Protein AF-A0A1C6IZM4-F1 (afdb_monomer)

Secondary structure (DSSP, 8-state):
--TTS--TT-EEEEEETTS-EEEEE--S-S---SSSSSS-EEETTTEEES------GGG--HHHHHHS-GGGSEETTEE--SPEEEEEEE---S----

Solvent-accessible surface area (backbone atoms only — not comparable to full-atom values): 6244 Å² total; per-residue (Å²): 81,37,60,68,88,48,52,66,71,44,31,30,43,36,33,27,70,80,69,43,71,52,75,51,63,44,68,76,89,53,65,62,29,74,66,81,72,20,67,25,42,75,36,85,91,84,38,73,39,87,76,87,80,90,75,56,78,94,73,54,54,67,69,35,72,71,67,74,42,70,43,79,43,69,60,91,84,51,57,45,63,48,58,82,65,46,80,42,84,46,81,80,71,81,81,84,84,131

Sequence (98 aa):
MGVWYGYCGDRFLIELENGTQFTTKICDSKGYADDGEGKYHNFGGSGKCIVEFIYDDHHLPSCVAFSGSWGYYNWNGLDLSSNIKSIKKINYGEPVEY

Radius of gyration: 14.48 Å; Cα contacts (8 Å, |Δi|>4): 131; chains: 1; bounding box: 31×46×30 Å

Nearest PDB structures (foldseek):
  2yn3-assembly2_B  TM=5.518E-01  e=1.073E+00  Salmonella enterica subsp. enterica serovar Typhimurium str. LT2
  2yn3-assembly1_A  TM=5.842E-01  e=1.300E+00  Salmonella enterica subsp. enterica serovar Typhimurium str. LT2
  2yn3-assembly3_D  TM=3.472E-01  e=1.006E+00  Salmonella enterica subsp. enterica serovar Typhimurium str. LT2

Structure (mmCIF, N/CA/C/O backbone):
data_AF-A0A1C6IZM4-F1
#
_entry.id   AF-A0A1C6IZM4-F1
#
loop_
_atom_site.group_PDB
_atom_site.id
_atom_site.type_symbol
_atom_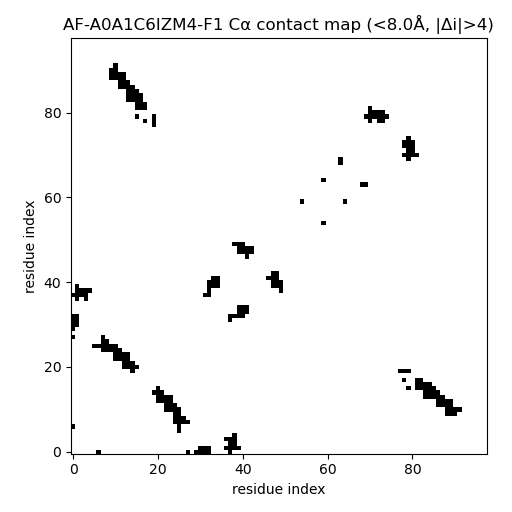site.label_atom_id
_atom_site.label_alt_id
_atom_site.label_comp_id
_atom_site.label_asym_id
_atom_site.label_entity_id
_atom_site.label_seq_id
_atom_site.pdbx_PDB_ins_code
_atom_site.Cartn_x
_atom_site.Cartn_y
_atom_site.Cartn_z
_atom_site.occupancy
_atom_site.B_iso_or_equiv
_atom_site.auth_seq_id
_atom_site.auth_comp_id
_atom_site.auth_asym_id
_atom_site.auth_atom_id
_atom_site.pdbx_PDB_model_num
ATOM 1 N N . MET A 1 1 ? 13.927 2.946 -4.692 1.00 57.66 1 MET A N 1
ATOM 2 C CA . MET A 1 1 ? 13.282 2.307 -3.532 1.00 57.66 1 MET A CA 1
ATOM 3 C C . MET A 1 1 ? 13.210 3.270 -2.358 1.00 57.66 1 MET A C 1
ATOM 5 O O . MET A 1 1 ? 14.243 3.786 -1.945 1.00 57.66 1 MET A O 1
ATOM 9 N N . GLY A 1 2 ? 12.013 3.501 -1.817 1.00 60.09 2 GLY A N 1
ATOM 10 C CA . GLY A 1 2 ? 11.827 4.095 -0.492 1.00 60.09 2 GLY A CA 1
ATOM 11 C C . GLY A 1 2 ? 12.040 3.039 0.592 1.00 60.09 2 GLY A C 1
ATOM 12 O O . GLY A 1 2 ? 11.165 2.217 0.839 1.00 60.09 2 GLY A O 1
ATOM 13 N N . VAL A 1 3 ? 13.229 3.009 1.198 1.00 69.88 3 VAL A N 1
ATOM 14 C CA . VAL A 1 3 ? 13.618 1.975 2.183 1.00 69.88 3 VAL A CA 1
ATOM 15 C C . VAL A 1 3 ? 13.029 2.205 3.576 1.00 69.88 3 VAL A C 1
ATOM 17 O O . VAL A 1 3 ? 13.290 1.430 4.492 1.00 69.88 3 VAL A O 1
ATOM 20 N N . TRP A 1 4 ? 12.242 3.270 3.751 1.00 81.62 4 TRP A N 1
ATOM 21 C CA . TRP A 1 4 ? 11.694 3.657 5.047 1.00 81.62 4 TRP A CA 1
ATOM 22 C C . TRP A 1 4 ? 10.836 2.556 5.677 1.00 81.62 4 TRP A C 1
ATOM 24 O O . TRP A 1 4 ? 10.934 2.295 6.874 1.00 81.62 4 TRP A O 1
ATOM 34 N N . TYR A 1 5 ? 9.997 1.904 4.868 1.00 80.06 5 TYR A N 1
ATOM 35 C CA . TYR A 1 5 ? 9.076 0.875 5.349 1.00 80.06 5 TYR A CA 1
ATOM 36 C C . TYR A 1 5 ? 9.663 -0.541 5.266 1.00 80.06 5 TYR A C 1
ATOM 38 O O . TYR A 1 5 ? 9.257 -1.405 6.042 1.00 80.06 5 TYR A O 1
ATOM 46 N N . GLY A 1 6 ? 10.626 -0.790 4.373 1.00 83.69 6 GLY A N 1
ATOM 47 C CA . GLY A 1 6 ? 11.254 -2.099 4.193 1.00 83.69 6 GLY A CA 1
ATOM 48 C C . GLY A 1 6 ? 11.958 -2.260 2.846 1.00 83.69 6 GLY A C 1
ATOM 49 O O . GLY A 1 6 ? 12.208 -1.288 2.135 1.00 83.69 6 GLY A O 1
ATOM 50 N N . TYR A 1 7 ? 12.266 -3.507 2.500 1.00 84.19 7 TYR A N 1
ATOM 51 C CA . TYR A 1 7 ? 12.930 -3.906 1.258 1.00 84.19 7 TYR A CA 1
ATOM 52 C C . TYR A 1 7 ? 11.994 -4.709 0.350 1.00 84.19 7 TYR A C 1
ATOM 54 O O . TYR A 1 7 ? 10.987 -5.256 0.803 1.00 84.19 7 TYR A O 1
ATOM 62 N N . CYS A 1 8 ? 12.340 -4.811 -0.939 1.00 84.81 8 CYS A N 1
ATOM 63 C CA . CYS A 1 8 ? 11.635 -5.692 -1.872 1.00 84.81 8 CYS A CA 1
ATOM 64 C C . CYS A 1 8 ? 11.506 -7.102 -1.280 1.00 84.81 8 CYS A C 1
ATOM 66 O O . CYS A 1 8 ? 12.473 -7.659 -0.762 1.00 84.81 8 CYS A O 1
ATOM 68 N N . GLY A 1 9 ? 10.301 -7.668 -1.332 1.00 82.19 9 GLY A N 1
ATOM 69 C CA . GLY A 1 9 ? 10.002 -8.943 -0.686 1.00 82.19 9 GLY A CA 1
ATOM 70 C C . GLY A 1 9 ? 9.227 -8.817 0.620 1.00 82.19 9 GLY A C 1
ATOM 71 O O . GLY A 1 9 ? 8.408 -9.694 0.904 1.00 82.19 9 GLY A O 1
ATOM 72 N N . ASP A 1 10 ? 9.438 -7.735 1.374 1.00 87.12 10 ASP A N 1
ATOM 73 C CA . ASP A 1 10 ? 8.775 -7.522 2.658 1.00 87.12 10 ASP A CA 1
ATOM 74 C C . ASP A 1 10 ? 7.261 -7.402 2.484 1.00 87.12 10 ASP A C 1
ATOM 76 O O . ASP A 1 10 ? 6.767 -6.788 1.535 1.00 87.12 10 ASP A O 1
ATOM 80 N N . ARG A 1 11 ? 6.521 -7.988 3.427 1.00 89.06 11 ARG A N 1
ATOM 81 C CA . ARG A 1 11 ? 5.059 -8.007 3.426 1.00 89.06 11 ARG A CA 1
ATOM 82 C C . ARG A 1 11 ? 4.505 -7.179 4.573 1.00 89.06 11 ARG A C 1
ATOM 84 O O . ARG A 1 11 ? 5.109 -7.093 5.643 1.00 89.06 11 ARG A O 1
ATOM 91 N N . PHE A 1 12 ? 3.336 -6.594 4.354 1.00 90.56 12 PHE A N 1
ATOM 92 C CA . PHE A 1 12 ? 2.683 -5.711 5.314 1.00 90.56 12 PHE A CA 1
ATOM 93 C C . PHE A 1 12 ? 1.200 -6.031 5.387 1.00 90.56 12 PHE A C 1
ATOM 95 O O . PHE A 1 12 ? 0.570 -6.245 4.355 1.00 90.56 12 PHE A O 1
ATOM 102 N N . LEU A 1 13 ? 0.655 -6.042 6.600 1.00 92.94 13 LEU A N 1
ATOM 103 C CA . LEU A 1 13 ? -0.778 -5.950 6.842 1.00 92.94 13 LEU A CA 1
ATOM 104 C C . LEU A 1 13 ? -1.137 -4.471 6.976 1.00 92.94 13 LEU A C 1
ATOM 106 O O . LEU A 1 13 ? -0.539 -3.766 7.794 1.00 92.94 13 LEU A O 1
ATOM 110 N N . ILE A 1 14 ? -2.099 -4.022 6.180 1.00 92.44 14 ILE A N 1
ATOM 111 C CA . ILE A 1 14 ? -2.673 -2.683 6.257 1.00 92.44 14 ILE A CA 1
ATOM 112 C C . ILE A 1 14 ? -4.093 -2.821 6.793 1.00 92.44 14 ILE A C 1
ATOM 114 O O . ILE A 1 14 ? -4.877 -3.613 6.275 1.00 92.44 14 ILE A O 1
ATOM 118 N N . GLU A 1 15 ? -4.406 -2.048 7.829 1.00 94.50 15 GLU A N 1
ATOM 119 C CA . GLU A 1 15 ? -5.752 -1.914 8.385 1.00 94.50 15 GLU A CA 1
ATOM 120 C C . GLU A 1 15 ? -6.248 -0.491 8.139 1.00 94.50 15 GLU A C 1
ATOM 122 O O . GLU A 1 15 ? -5.513 0.471 8.385 1.00 94.50 15 GLU A O 1
ATOM 127 N N . LEU A 1 16 ? -7.486 -0.359 7.671 1.00 93.38 16 LEU A N 1
ATOM 128 C CA . LEU A 1 16 ? -8.175 0.916 7.483 1.00 93.38 16 LEU A CA 1
ATOM 129 C C . LEU A 1 16 ? -9.104 1.225 8.670 1.00 93.38 16 LEU A C 1
ATOM 131 O O . LEU A 1 16 ? -9.471 0.331 9.434 1.00 93.38 16 LEU A O 1
ATOM 135 N N . GLU A 1 17 ? -9.512 2.485 8.845 1.00 94.94 17 GLU A N 1
ATOM 136 C CA . GLU A 1 17 ? -10.387 2.884 9.967 1.00 94.94 17 GLU A CA 1
ATOM 137 C C . GLU A 1 17 ? -11.779 2.231 9.901 1.00 94.94 17 GLU A C 1
ATOM 139 O O . GLU A 1 17 ? -12.391 1.991 10.941 1.00 94.94 17 GLU A O 1
ATOM 144 N N . ASN A 1 18 ? -12.250 1.870 8.701 1.00 92.62 18 ASN A N 1
ATOM 145 C CA . ASN A 1 18 ? -13.488 1.108 8.488 1.00 92.62 18 ASN A CA 1
ATOM 146 C C . ASN A 1 18 ? -13.362 -0.398 8.813 1.00 92.62 18 ASN A C 1
ATOM 148 O O . ASN A 1 18 ? -14.3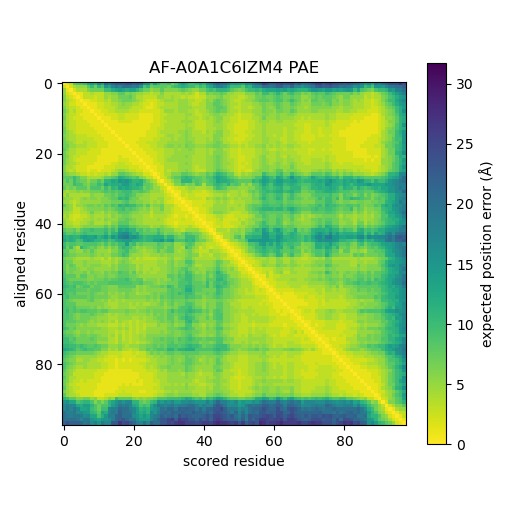19 -1.145 8.623 1.00 92.62 18 ASN A O 1
ATOM 152 N N . GLY A 1 19 ? -12.199 -0.858 9.288 1.00 94.19 19 GLY A N 1
ATOM 153 C CA . GLY A 1 19 ? -11.937 -2.253 9.647 1.00 94.19 19 GLY A CA 1
ATOM 154 C C . GLY A 1 19 ? -11.513 -3.149 8.481 1.00 94.19 19 GLY A C 1
ATOM 155 O O . GLY A 1 19 ? -11.163 -4.306 8.711 1.00 94.19 19 GLY A O 1
ATOM 156 N N . THR A 1 20 ? -11.488 -2.634 7.247 1.00 93.56 20 THR A N 1
ATOM 157 C CA . THR A 1 20 ? -10.947 -3.360 6.092 1.00 93.56 20 THR A CA 1
ATOM 158 C C . THR A 1 20 ? -9.467 -3.656 6.305 1.00 93.56 20 THR A C 1
ATOM 160 O O . THR A 1 20 ? -8.696 -2.782 6.706 1.00 93.56 20 THR A O 1
ATOM 163 N N . GLN A 1 21 ? -9.063 -4.890 6.005 1.00 93.38 21 GLN A N 1
ATOM 164 C CA . GLN A 1 21 ? -7.672 -5.319 6.066 1.00 93.38 21 GLN A CA 1
ATOM 165 C C . GLN A 1 21 ? -7.241 -5.949 4.751 1.00 93.38 21 GLN A C 1
ATOM 167 O O . GLN A 1 21 ? -7.972 -6.738 4.155 1.00 93.38 21 GLN A O 1
ATOM 172 N N . PHE A 1 22 ? -6.026 -5.628 4.320 1.00 89.69 22 PHE A N 1
ATOM 173 C CA . PHE A 1 22 ? -5.408 -6.251 3.158 1.00 89.69 22 PHE A CA 1
ATOM 174 C C . PHE A 1 22 ? -3.897 -6.336 3.333 1.00 89.69 22 PHE A C 1
ATOM 176 O O . PHE A 1 22 ? -3.282 -5.563 4.071 1.00 89.69 22 PHE A O 1
ATOM 183 N N . THR A 1 23 ? -3.287 -7.301 2.651 1.00 90.69 23 THR A N 1
ATOM 184 C CA . THR A 1 23 ? -1.839 -7.497 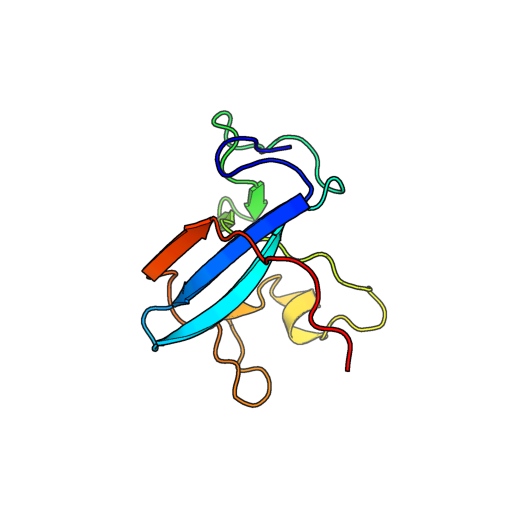2.684 1.00 90.69 23 THR A CA 1
ATOM 185 C C . THR A 1 23 ? -1.191 -7.021 1.398 1.00 90.69 23 THR A C 1
ATOM 187 O O . THR A 1 23 ? -1.690 -7.310 0.313 1.00 90.69 23 THR A O 1
ATOM 190 N N . THR A 1 24 ? -0.045 -6.358 1.514 1.00 87.81 24 THR A N 1
ATOM 191 C CA . THR A 1 24 ? 0.785 -5.949 0.375 1.00 87.81 24 THR A CA 1
ATOM 192 C C . THR A 1 24 ? 2.196 -6.520 0.493 1.00 87.81 24 THR A C 1
ATOM 194 O O . THR A 1 24 ? 2.633 -6.910 1.579 1.00 87.81 24 THR A O 1
ATOM 197 N N . LYS A 1 25 ? 2.911 -6.573 -0.631 1.00 87.44 25 LYS A N 1
ATOM 198 C CA . LYS A 1 25 ? 4.325 -6.943 -0.727 1.00 87.44 25 LYS A CA 1
ATOM 199 C C . LYS A 1 25 ? 5.068 -5.811 -1.431 1.00 87.44 25 LYS A C 1
ATOM 201 O O . LYS A 1 25 ? 4.655 -5.402 -2.513 1.00 87.44 25 LYS A O 1
ATOM 206 N N . ILE A 1 26 ? 6.176 -5.342 -0.858 1.00 84.31 26 ILE A N 1
ATOM 207 C CA . ILE A 1 26 ? 7.043 -4.368 -1.531 1.00 84.31 26 ILE A CA 1
ATOM 208 C C . ILE A 1 26 ? 7.660 -5.029 -2.765 1.00 84.31 26 ILE A C 1
ATOM 210 O O . ILE A 1 26 ? 8.222 -6.127 -2.691 1.00 84.31 26 ILE A O 1
ATOM 214 N N . CYS A 1 27 ? 7.564 -4.333 -3.890 1.00 79.62 27 CYS A N 1
ATOM 215 C CA . CYS A 1 27 ? 8.184 -4.682 -5.160 1.00 79.62 27 CYS A CA 1
ATOM 216 C C . CYS A 1 27 ? 9.364 -3.744 -5.454 1.00 79.62 27 CYS A C 1
ATOM 218 O O . CYS A 1 27 ? 9.446 -2.632 -4.935 1.00 79.62 27 CYS A O 1
ATOM 220 N N . ASP A 1 28 ? 10.283 -4.191 -6.303 1.00 74.44 28 ASP A N 1
ATOM 221 C CA . ASP A 1 28 ? 11.466 -3.445 -6.749 1.00 74.44 28 ASP A CA 1
ATOM 222 C C . ASP A 1 28 ? 11.196 -2.542 -7.963 1.00 74.44 28 ASP A C 1
ATOM 224 O O . ASP A 1 28 ? 12.094 -1.851 -8.438 1.00 74.44 28 ASP A O 1
ATOM 228 N N . SER A 1 29 ? 9.960 -2.519 -8.462 1.00 69.62 29 SER A N 1
ATOM 229 C CA . SER A 1 29 ? 9.618 -1.896 -9.745 1.00 69.62 29 SER A CA 1
ATOM 230 C C . SER A 1 29 ? 9.591 -0.360 -9.715 1.00 69.62 29 SER A C 1
ATOM 232 O O . SER A 1 29 ? 9.521 0.277 -10.765 1.00 69.62 29 SER A O 1
ATOM 234 N N . LYS A 1 30 ? 9.654 0.266 -8.532 1.00 67.31 30 LYS A N 1
ATOM 235 C CA . LYS A 1 30 ? 9.591 1.728 -8.390 1.00 67.31 30 LYS A CA 1
ATOM 236 C C . LYS A 1 30 ? 10.930 2.344 -7.978 1.00 67.31 30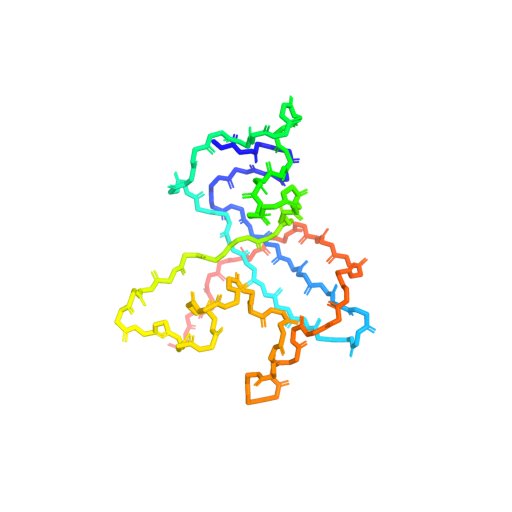 LYS A C 1
ATOM 238 O O . LYS A 1 30 ? 11.700 1.796 -7.182 1.00 67.31 30 LYS A O 1
ATOM 243 N N . GLY A 1 31 ? 11.191 3.525 -8.549 1.00 69.69 31 GLY A N 1
ATOM 244 C CA . GLY A 1 31 ? 12.370 4.357 -8.297 1.00 69.69 31 GLY A CA 1
ATOM 245 C C . GLY A 1 31 ? 12.489 4.829 -6.842 1.00 69.69 31 GLY A C 1
ATOM 246 O O . GLY A 1 31 ? 11.831 4.327 -5.934 1.00 69.69 31 GLY A O 1
ATOM 247 N N . TYR A 1 32 ? 13.412 5.744 -6.549 1.00 75.06 32 TYR A N 1
ATOM 248 C CA . TYR A 1 32 ? 13.483 6.353 -5.212 1.00 75.06 32 TYR A CA 1
ATOM 249 C C . TYR A 1 32 ? 12.244 7.207 -4.939 1.00 75.06 32 TYR A C 1
ATOM 251 O O . TYR A 1 32 ? 11.715 7.822 -5.863 1.00 75.06 32 TYR A O 1
ATOM 259 N N . ALA A 1 33 ? 11.785 7.205 -3.684 1.00 79.62 33 ALA A N 1
ATOM 260 C CA . ALA A 1 33 ? 10.721 8.101 -3.241 1.00 79.62 33 ALA A CA 1
ATOM 261 C C . ALA A 1 33 ? 11.150 9.559 -3.481 1.00 79.62 33 ALA A C 1
ATOM 263 O O . ALA A 1 33 ? 12.332 9.890 -3.354 1.00 79.62 33 ALA A O 1
ATOM 264 N N . ASP A 1 34 ? 10.209 10.406 -3.884 1.00 80.25 34 ASP A N 1
ATOM 265 C CA . ASP A 1 34 ? 10.465 11.777 -4.352 1.00 80.25 34 ASP A CA 1
ATOM 266 C C . ASP A 1 34 ? 10.266 12.837 -3.260 1.00 80.25 34 ASP A C 1
ATOM 268 O O . ASP A 1 34 ? 10.516 14.022 -3.473 1.00 80.25 34 ASP A O 1
ATOM 272 N N . ASP A 1 35 ? 9.880 12.406 -2.062 1.00 84.12 35 ASP A N 1
ATOM 273 C CA . ASP A 1 35 ? 9.706 13.252 -0.886 1.00 84.12 35 ASP A CA 1
ATOM 274 C C . ASP A 1 35 ? 11.015 13.621 -0.166 1.00 84.12 35 ASP A C 1
ATOM 276 O O . ASP A 1 35 ? 10.976 14.356 0.819 1.00 84.12 35 ASP A O 1
ATOM 280 N N . GLY A 1 36 ? 12.159 13.101 -0.622 1.00 83.06 36 GLY A N 1
ATOM 281 C CA . GLY A 1 36 ? 13.476 13.305 -0.008 1.00 83.06 36 GLY A CA 1
ATOM 282 C C . GLY A 1 36 ? 13.706 12.542 1.304 1.00 83.06 36 GLY A C 1
ATOM 283 O O . GLY A 1 36 ? 14.833 12.511 1.794 1.00 83.06 36 GLY A O 1
ATOM 284 N N . GLU A 1 37 ? 12.679 11.889 1.851 1.00 83.25 37 GLU A N 1
ATOM 285 C CA . GLU A 1 37 ? 12.737 11.088 3.083 1.00 83.25 37 GLU A CA 1
ATOM 286 C C . GLU A 1 37 ? 12.637 9.581 2.806 1.00 83.25 37 GLU A C 1
ATOM 288 O O . GLU A 1 37 ? 12.817 8.760 3.708 1.00 83.25 37 GLU A O 1
ATOM 293 N N . GLY A 1 38 ? 12.359 9.203 1.557 1.00 79.62 38 GLY A N 1
ATOM 294 C CA . GLY A 1 38 ? 12.227 7.815 1.149 1.00 79.62 38 GLY A CA 1
ATOM 295 C C . GLY A 1 38 ? 10.898 7.184 1.569 1.00 79.62 38 GLY A C 1
ATOM 296 O O . GLY A 1 38 ? 10.845 5.954 1.652 1.00 79.62 38 GLY A O 1
ATOM 297 N N . LYS A 1 39 ? 9.858 7.979 1.869 1.00 81.25 39 LYS A N 1
ATOM 298 C CA . LYS A 1 39 ? 8.569 7.475 2.386 1.00 81.25 39 LYS A CA 1
ATOM 299 C C . LYS A 1 39 ? 7.475 7.487 1.333 1.00 81.25 39 LYS A C 1
ATOM 301 O O . LYS A 1 39 ? 6.713 6.530 1.250 1.00 81.25 39 LYS A O 1
ATOM 306 N N . TYR A 1 40 ? 7.398 8.555 0.552 1.00 81.50 40 T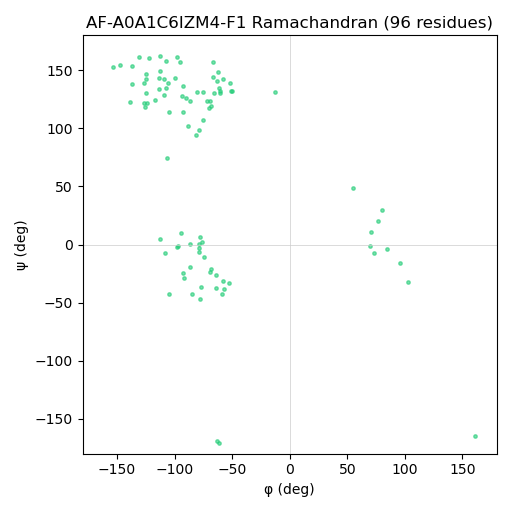YR A N 1
ATOM 307 C CA . TYR A 1 40 ? 6.277 8.815 -0.339 1.00 81.50 40 TYR A CA 1
ATOM 308 C C . TYR A 1 40 ? 6.725 9.031 -1.777 1.00 81.50 40 TYR A C 1
ATOM 310 O O . TYR A 1 40 ? 7.786 9.598 -2.044 1.00 81.50 40 TYR A O 1
ATOM 318 N N . HIS A 1 41 ? 5.857 8.596 -2.684 1.00 78.88 41 HIS A N 1
ATOM 319 C CA . HIS A 1 41 ? 5.845 9.054 -4.063 1.00 78.88 41 HIS A CA 1
ATOM 320 C C . HIS A 1 41 ? 4.753 10.113 -4.233 1.00 78.88 41 HIS A C 1
ATOM 322 O O . HIS A 1 41 ? 3.677 10.026 -3.624 1.00 78.88 41 HIS A O 1
ATOM 328 N N . ASN A 1 42 ? 5.031 11.111 -5.061 1.00 75.69 42 ASN A N 1
ATOM 329 C CA . ASN A 1 42 ? 4.106 12.163 -5.418 1.00 75.69 42 ASN A CA 1
ATOM 330 C C . ASN A 1 42 ? 3.000 11.570 -6.284 1.00 75.69 42 ASN A C 1
ATOM 332 O O . ASN A 1 42 ? 3.224 10.967 -7.334 1.00 75.69 42 ASN A O 1
ATOM 336 N N . PHE A 1 43 ? 1.786 11.765 -5.810 1.00 72.81 43 PHE A N 1
ATOM 337 C CA . PHE A 1 43 ? 0.558 11.462 -6.500 1.00 72.81 43 PHE A CA 1
ATOM 338 C C . PHE A 1 43 ? -0.018 12.785 -6.981 1.00 72.81 43 PHE A C 1
ATOM 340 O O . PHE A 1 43 ? -0.341 13.629 -6.151 1.00 72.81 43 PHE A O 1
ATOM 347 N N . GLY A 1 44 ? -0.068 12.962 -8.307 1.00 68.88 44 GLY A N 1
ATOM 348 C CA . GLY A 1 44 ? -0.413 14.188 -9.043 1.00 68.88 44 GLY A CA 1
ATOM 349 C C . GLY A 1 44 ? -1.046 15.342 -8.246 1.00 68.88 44 GLY A C 1
ATOM 350 O O . GLY A 1 44 ? -2.034 15.173 -7.542 1.00 68.88 44 GLY A O 1
ATOM 351 N N . GLY A 1 45 ? -0.517 16.561 -8.410 1.00 68.50 45 GLY A N 1
ATOM 352 C CA . GLY A 1 45 ? -1.035 17.747 -7.710 1.00 68.50 45 GLY A CA 1
ATOM 353 C C . GLY A 1 45 ? -0.562 17.881 -6.257 1.00 68.50 45 GLY A C 1
ATOM 354 O O . GLY A 1 45 ? -1.277 18.446 -5.436 1.00 68.50 45 GLY A O 1
ATOM 355 N N . SER A 1 46 ? 0.640 17.378 -5.943 1.00 70.88 46 SER A N 1
ATOM 356 C CA . SER A 1 46 ? 1.266 17.419 -4.607 1.00 70.88 46 SER A CA 1
ATOM 357 C C . SER A 1 46 ? 0.627 16.509 -3.553 1.00 70.88 46 SER A C 1
ATOM 359 O O . SER A 1 46 ? 0.986 16.599 -2.376 1.00 70.88 46 SER A O 1
ATOM 361 N N . GLY A 1 47 ? -0.271 15.607 -3.955 1.00 68.81 47 GLY A N 1
ATOM 362 C CA . GLY A 1 47 ? -0.685 14.496 -3.110 1.00 68.81 47 GLY A CA 1
ATOM 363 C C . GLY A 1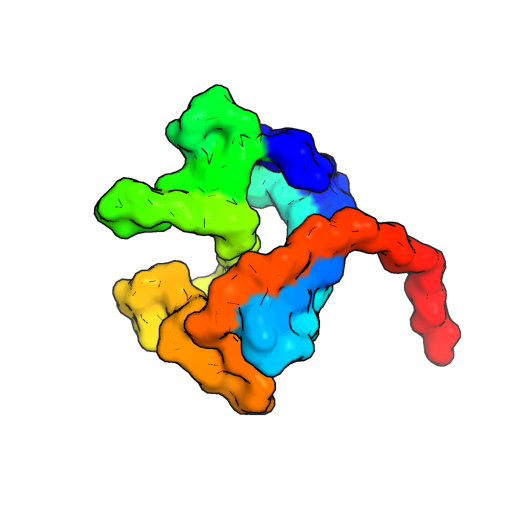 47 ? 0.506 13.585 -2.809 1.00 68.81 47 GLY A C 1
ATOM 364 O O . GLY A 1 47 ? 1.430 13.453 -3.607 1.00 68.81 47 GLY A O 1
ATOM 365 N N . LYS A 1 48 ? 0.517 12.959 -1.634 1.00 73.88 48 LYS A N 1
ATOM 366 C CA . LYS A 1 48 ? 1.537 11.971 -1.263 1.00 73.88 48 LYS A CA 1
ATOM 367 C C . LYS A 1 48 ? 0.855 10.627 -1.058 1.00 73.88 48 LYS A C 1
ATOM 369 O O . LYS A 1 48 ? -0.079 10.536 -0.265 1.00 73.88 48 LYS A O 1
ATOM 374 N N . CYS A 1 49 ? 1.311 9.599 -1.766 1.00 74.25 49 CYS A N 1
ATOM 375 C CA . CYS A 1 49 ? 0.804 8.239 -1.605 1.00 74.25 49 CYS A CA 1
ATOM 376 C C . CYS A 1 49 ? 1.646 7.457 -0.599 1.00 74.25 49 CYS A C 1
ATOM 378 O O . CYS A 1 49 ? 2.873 7.478 -0.660 1.00 74.25 49 CYS A O 1
ATOM 380 N N . ILE A 1 50 ? 0.968 6.723 0.287 1.00 76.06 50 ILE A N 1
ATOM 381 C CA . ILE A 1 50 ? 1.598 5.807 1.253 1.00 76.06 50 ILE A CA 1
ATOM 382 C C . ILE A 1 50 ? 1.703 4.385 0.679 1.00 76.06 50 ILE A C 1
ATOM 384 O O . ILE A 1 50 ? 2.612 3.637 1.027 1.00 76.06 50 ILE A O 1
ATOM 388 N N . VAL A 1 51 ? 0.779 4.005 -0.210 1.00 82.31 51 VAL A N 1
ATOM 389 C CA . VAL A 1 51 ? 0.716 2.671 -0.820 1.00 82.31 51 VAL A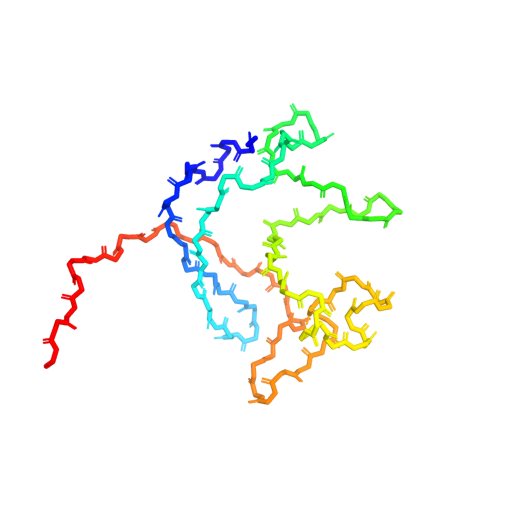 CA 1
ATOM 390 C C . VAL A 1 51 ? 0.380 2.829 -2.298 1.00 82.31 51 VAL A C 1
ATOM 392 O O . VAL A 1 51 ? -0.643 3.419 -2.639 1.00 82.31 51 VAL A O 1
ATOM 395 N N . GLU A 1 52 ? 1.244 2.309 -3.164 1.00 78.19 52 GLU A N 1
ATOM 396 C CA . GLU A 1 52 ? 1.044 2.271 -4.613 1.00 78.19 52 GLU A CA 1
ATOM 397 C C . GLU A 1 52 ? 0.880 0.816 -5.071 1.00 78.19 52 GLU A C 1
ATOM 399 O O . GLU A 1 52 ? 1.538 -0.087 -4.548 1.00 78.19 52 GLU A O 1
ATOM 404 N N . PHE A 1 53 ? 0.007 0.588 -6.053 1.00 77.06 53 PHE A N 1
ATOM 405 C CA . PHE A 1 53 ? -0.227 -0.725 -6.649 1.00 77.06 53 PHE A CA 1
ATOM 406 C C . PHE A 1 53 ? 0.376 -0.783 -8.054 1.00 77.06 53 PHE A C 1
ATOM 408 O O . PHE A 1 53 ? 0.156 0.121 -8.859 1.00 77.06 53 PHE A O 1
ATOM 415 N N . ILE A 1 54 ? 1.086 -1.870 -8.365 1.00 76.81 54 ILE A N 1
ATOM 416 C CA . ILE A 1 54 ? 1.359 -2.244 -9.757 1.00 76.81 54 ILE A CA 1
ATOM 417 C C . ILE A 1 54 ? 0.118 -2.951 -10.280 1.00 76.81 54 ILE A C 1
ATOM 419 O O . ILE A 1 54 ? -0.393 -3.867 -9.634 1.00 76.81 54 ILE A O 1
ATOM 423 N N . TYR A 1 55 ? -0.340 -2.541 -11.451 1.00 76.06 55 TYR A N 1
ATOM 424 C CA . TYR A 1 55 ? -1.465 -3.151 -12.137 1.00 76.06 55 TYR A CA 1
ATOM 425 C C . TYR A 1 55 ? -1.094 -3.440 -13.593 1.00 76.06 55 TYR A C 1
ATOM 427 O O . TYR A 1 55 ? -0.129 -2.892 -14.122 1.00 76.06 55 TYR A O 1
ATOM 435 N N . ASP A 1 56 ? -1.861 -4.324 -14.223 1.00 82.38 56 ASP A N 1
ATOM 436 C CA . ASP A 1 56 ? -1.838 -4.519 -15.671 1.00 82.38 56 ASP A CA 1
ATOM 437 C C . ASP A 1 56 ? -2.803 -3.520 -16.317 1.00 82.38 56 ASP A C 1
ATOM 439 O O . ASP A 1 56 ? -3.988 -3.503 -15.973 1.00 82.38 56 ASP A O 1
ATOM 443 N N . ASP A 1 57 ? -2.303 -2.704 -17.246 1.00 80.06 57 ASP A N 1
ATOM 444 C CA . ASP A 1 57 ? -3.071 -1.674 -17.957 1.00 80.06 57 ASP A CA 1
ATOM 445 C C . ASP A 1 57 ? -4.344 -2.231 -18.614 1.00 80.06 57 ASP A C 1
ATOM 447 O O . ASP A 1 57 ? -5.369 -1.551 -18.640 1.00 80.06 57 ASP A O 1
ATOM 451 N N . HIS A 1 58 ? -4.327 -3.483 -19.090 1.00 85.62 58 HIS A N 1
ATOM 452 C CA . HIS A 1 58 ? -5.502 -4.113 -19.714 1.00 85.62 58 HIS A CA 1
ATOM 453 C C . HIS A 1 58 ? -6.635 -4.391 -18.722 1.00 85.62 58 HIS A C 1
ATOM 455 O O . HIS A 1 58 ? -7.789 -4.548 -19.122 1.00 85.62 58 HIS A O 1
ATOM 461 N N . HIS A 1 59 ? -6.306 -4.463 -17.435 1.00 83.31 59 HIS A N 1
ATOM 462 C CA . HIS A 1 59 ? -7.227 -4.778 -16.352 1.00 83.31 59 HIS A CA 1
ATOM 463 C C . HIS A 1 59 ? -7.462 -3.582 -15.424 1.00 83.31 59 HIS A C 1
ATOM 465 O O . HIS A 1 59 ? -8.158 -3.725 -14.418 1.00 83.31 59 HIS A O 1
ATOM 471 N N . LEU A 1 60 ? -6.910 -2.406 -15.748 1.00 84.12 60 LEU A N 1
ATOM 472 C CA . LEU A 1 60 ? -7.116 -1.188 -14.977 1.00 84.12 60 LEU A CA 1
ATOM 473 C C . LEU A 1 60 ? -8.565 -0.701 -15.145 1.00 84.12 60 LEU A C 1
ATOM 475 O O . LEU A 1 60 ? -8.965 -0.321 -16.250 1.00 84.12 60 LEU A O 1
ATOM 479 N N . PRO A 1 61 ? -9.368 -0.642 -14.066 1.00 87.06 61 PRO A N 1
ATOM 480 C CA . PRO A 1 61 ? -10.707 -0.077 -14.146 1.00 87.06 61 PRO A CA 1
ATO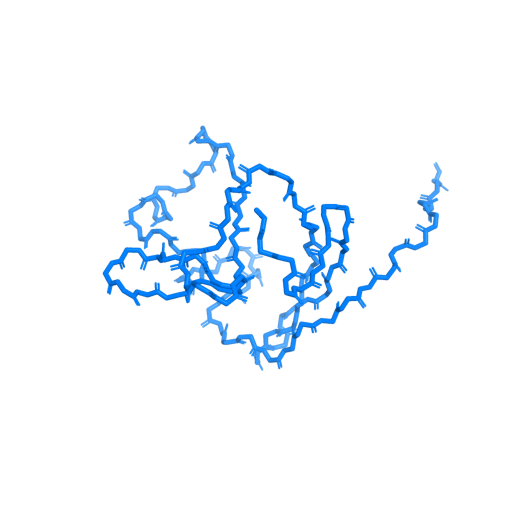M 481 C C . PRO A 1 61 ? -10.639 1.387 -14.591 1.00 87.06 61 PRO A C 1
ATOM 483 O O . PRO A 1 61 ? -9.881 2.180 -14.030 1.00 87.06 61 PRO A O 1
ATOM 486 N N . SER A 1 62 ? -11.459 1.776 -15.571 1.00 87.25 62 SER A N 1
ATOM 487 C CA . SER A 1 62 ? -11.411 3.120 -16.170 1.00 87.25 62 SER A CA 1
ATOM 488 C C . SER A 1 62 ? -11.605 4.252 -15.155 1.00 87.25 62 SER A C 1
ATOM 490 O O . SER A 1 62 ? -11.019 5.323 -15.301 1.00 87.25 62 SER A O 1
ATOM 492 N N . CYS A 1 63 ? -12.379 4.014 -14.094 1.00 83.94 63 CYS A N 1
ATOM 493 C CA . CYS A 1 63 ? -12.558 4.969 -13.006 1.00 83.94 63 CYS A CA 1
ATOM 494 C C . CYS A 1 63 ? -11.254 5.235 -12.233 1.00 83.94 63 CYS A C 1
ATOM 496 O O . CYS A 1 63 ? -10.977 6.383 -11.895 1.00 83.94 63 CYS A O 1
ATOM 498 N N . VAL A 1 64 ? -10.416 4.215 -12.026 1.00 84.06 64 VAL A N 1
ATOM 499 C CA . VAL A 1 64 ? -9.086 4.348 -11.410 1.00 84.06 64 VAL A CA 1
ATOM 500 C C . VAL A 1 64 ? -8.087 4.921 -12.401 1.00 84.06 64 VAL A C 1
ATOM 502 O O . VAL A 1 64 ? -7.265 5.739 -12.009 1.00 84.06 64 VAL A O 1
ATOM 505 N N . ALA A 1 65 ? -8.181 4.562 -13.684 1.00 83.25 65 ALA A N 1
ATOM 506 C CA . ALA A 1 65 ? -7.370 5.183 -14.731 1.00 83.25 65 ALA A CA 1
ATOM 507 C C . ALA A 1 65 ? -7.565 6.706 -14.773 1.00 83.25 65 ALA A C 1
ATOM 509 O O . ALA A 1 65 ? -6.612 7.456 -14.962 1.00 83.25 65 ALA A O 1
ATOM 510 N N . PHE A 1 66 ? -8.805 7.157 -14.564 1.00 81.88 66 PHE A N 1
ATOM 511 C CA . PHE A 1 66 ? -9.147 8.572 -14.528 1.00 81.88 66 PHE A CA 1
ATOM 512 C C . PHE A 1 66 ? -8.769 9.247 -13.203 1.00 81.88 66 PHE A C 1
ATOM 514 O O . PHE A 1 66 ? -8.206 10.338 -13.212 1.00 81.88 66 PHE A O 1
ATOM 521 N N . SER A 1 67 ? -9.090 8.633 -12.060 1.00 82.44 67 SER A N 1
ATOM 522 C CA . SER A 1 67 ? -8.901 9.266 -10.748 1.00 82.44 67 SER A CA 1
ATOM 523 C C . SER A 1 67 ? -7.510 9.069 -10.146 1.00 82.44 67 SER A C 1
ATOM 525 O O . SER A 1 67 ? -7.142 9.777 -9.212 1.00 82.44 67 SER A O 1
ATOM 527 N N . GLY A 1 68 ? -6.766 8.072 -10.625 1.00 78.81 68 GLY A N 1
ATOM 528 C CA . GLY A 1 68 ? -5.503 7.610 -10.062 1.00 78.81 68 GLY A CA 1
ATOM 529 C C . GLY A 1 68 ? -5.626 6.889 -8.713 1.00 78.81 68 GLY A C 1
ATOM 530 O O . GLY A 1 68 ? -4.613 6.446 -8.180 1.00 78.81 68 GLY A O 1
ATOM 531 N N . SER A 1 69 ? -6.827 6.752 -8.137 1.00 83.38 69 SER A N 1
ATOM 532 C CA . SER A 1 69 ? -7.002 6.261 -6.765 1.00 83.38 69 SER A CA 1
ATOM 533 C C . SER A 1 69 ? -7.966 5.083 -6.675 1.00 83.38 69 SER A C 1
ATOM 535 O O . SER A 1 69 ? -9.153 5.183 -6.990 1.00 83.38 69 SER A O 1
ATOM 537 N N . TRP A 1 70 ? -7.462 3.971 -6.139 1.00 84.31 70 TRP A N 1
ATOM 538 C CA . TRP A 1 70 ? -8.274 2.821 -5.732 1.00 84.31 70 TRP A CA 1
ATOM 539 C C . TRP A 1 70 ? -9.141 3.125 -4.503 1.00 84.31 70 TRP A C 1
ATOM 541 O O . TRP A 1 70 ? -10.179 2.492 -4.320 1.00 84.31 70 TRP A O 1
ATOM 551 N N . GLY A 1 71 ? -8.741 4.111 -3.692 1.00 85.50 71 GLY A N 1
ATOM 552 C CA . GLY A 1 71 ? -9.426 4.516 -2.464 1.00 85.50 71 GLY A CA 1
ATOM 553 C C . GLY A 1 71 ? -10.668 5.381 -2.685 1.00 85.50 71 GLY A C 1
ATOM 554 O O . GLY A 1 71 ? -11.234 5.889 -1.732 1.00 85.50 71 GLY A O 1
ATOM 555 N N . TYR A 1 72 ? -11.115 5.598 -3.922 1.00 85.88 72 TYR A N 1
ATOM 556 C CA . TYR A 1 72 ? -12.381 6.298 -4.182 1.00 85.88 72 TYR A CA 1
ATOM 557 C C . TYR A 1 72 ? -13.556 5.357 -4.439 1.00 85.88 72 TYR A C 1
ATOM 559 O O . TYR A 1 72 ? -14.678 5.820 -4.638 1.00 85.88 72 TYR A O 1
ATOM 567 N N . TYR A 1 73 ? -13.317 4.044 -4.438 1.00 85.00 73 TYR A N 1
ATOM 568 C CA . TYR A 1 73 ? -14.300 3.062 -4.876 1.00 85.00 73 TYR A CA 1
ATOM 569 C C . TYR A 1 73 ? -14.357 1.853 -3.940 1.00 85.00 73 TYR A C 1
ATOM 571 O O . TYR A 1 73 ? -13.378 1.492 -3.286 1.00 85.00 73 TYR A O 1
ATOM 579 N N . ASN A 1 74 ? -15.526 1.213 -3.915 1.00 85.81 74 ASN A N 1
ATOM 580 C CA . ASN A 1 74 ? -15.734 -0.087 -3.291 1.00 85.81 74 ASN A CA 1
ATOM 581 C C . ASN A 1 74 ? -15.573 -1.186 -4.350 1.00 85.81 74 ASN A C 1
ATOM 583 O O . ASN A 1 74 ? -16.225 -1.149 -5.394 1.00 85.81 74 ASN A O 1
ATOM 587 N N . TRP A 1 75 ? -14.728 -2.172 -4.068 1.00 86.50 75 TRP A N 1
ATOM 588 C CA . TRP A 1 75 ? -14.365 -3.237 -4.999 1.00 86.50 75 TRP A CA 1
ATOM 589 C C . TRP A 1 75 ? -15.027 -4.552 -4.595 1.00 86.50 75 TRP A C 1
ATOM 591 O O . TRP A 1 75 ? -14.379 -5.444 -4.056 1.00 86.50 75 TRP A O 1
ATOM 601 N N . ASN A 1 76 ? -16.338 -4.666 -4.831 1.00 84.50 76 ASN A N 1
ATOM 602 C CA . ASN A 1 76 ? -17.132 -5.855 -4.485 1.00 84.50 76 ASN A CA 1
ATOM 603 C C . ASN A 1 76 ? -17.016 -6.245 -2.998 1.00 84.50 76 ASN A C 1
ATOM 605 O O . ASN A 1 76 ? -16.769 -7.399 -2.658 1.00 84.50 76 ASN A O 1
ATOM 609 N N . GLY A 1 77 ? -17.177 -5.266 -2.105 1.00 82.38 77 GLY A N 1
ATOM 610 C CA . GLY A 1 77 ? -17.067 -5.450 -0.657 1.00 82.38 77 GLY A CA 1
ATOM 611 C C . GLY A 1 77 ? -15.693 -5.101 -0.084 1.00 82.38 77 GLY A C 1
ATOM 612 O O . GLY A 1 77 ? -15.599 -4.865 1.118 1.00 82.38 77 GLY A O 1
ATOM 613 N N . LEU A 1 78 ? -14.653 -4.977 -0.917 1.00 86.12 78 LEU A N 1
ATOM 614 C CA . LEU A 1 78 ? -13.375 -4.401 -0.497 1.00 86.12 78 LEU A CA 1
ATOM 615 C C . LEU A 1 78 ? -13.468 -2.867 -0.531 1.00 86.12 78 LEU A C 1
ATOM 617 O O . LEU A 1 78 ? -13.295 -2.236 -1.575 1.00 86.12 78 LEU A O 1
ATOM 621 N N . ASP A 1 79 ? -13.785 -2.274 0.618 1.00 89.69 79 ASP A N 1
ATOM 622 C CA . ASP A 1 79 ? -13.908 -0.826 0.783 1.00 89.69 79 ASP A CA 1
ATOM 623 C C . ASP A 1 79 ? -12.567 -0.178 1.158 1.00 89.69 79 ASP A C 1
ATOM 625 O O . ASP A 1 79 ? -12.149 -0.205 2.319 1.00 89.69 79 ASP A O 1
ATOM 629 N N . LEU A 1 80 ? -11.915 0.443 0.172 1.00 88.69 80 LEU A N 1
ATOM 630 C CA . LEU A 1 80 ? -10.638 1.142 0.342 1.00 88.69 80 LEU A CA 1
ATOM 631 C C . LEU A 1 80 ? -10.800 2.648 0.606 1.00 88.69 80 LEU A C 1
ATOM 633 O O . LEU A 1 80 ? -9.811 3.376 0.570 1.00 88.69 80 LEU A O 1
ATOM 637 N N . SER A 1 81 ? -12.026 3.127 0.846 1.00 87.38 81 SER A N 1
ATOM 638 C CA . SER A 1 81 ? -12.325 4.565 0.955 1.00 87.38 81 SER A CA 1
ATOM 639 C C . SER A 1 81 ? -11.975 5.223 2.285 1.00 87.38 81 SER A C 1
ATOM 641 O O . SER A 1 81 ? -12.055 6.442 2.429 1.00 87.38 81 SER A O 1
ATOM 643 N N . SER A 1 82 ? -11.563 4.419 3.258 1.00 89.19 82 SER A N 1
ATOM 644 C CA . SER A 1 82 ? -11.204 4.865 4.597 1.00 89.19 82 SER A CA 1
ATOM 645 C C . SER A 1 82 ? -9.697 5.104 4.734 1.00 89.19 82 SER A C 1
ATOM 647 O O . SER A 1 82 ? -8.893 4.537 3.992 1.00 89.19 82 SER A O 1
ATOM 649 N N . ASN A 1 83 ? -9.293 5.936 5.698 1.00 88.19 83 ASN A N 1
ATOM 650 C CA . ASN A 1 83 ? -7.878 6.203 5.942 1.00 88.19 83 ASN A CA 1
ATOM 651 C C . ASN A 1 83 ? -7.156 4.958 6.460 1.00 88.19 83 ASN A C 1
ATOM 653 O O . ASN A 1 83 ? -7.747 4.071 7.080 1.00 88.19 83 ASN A O 1
ATOM 657 N N . ILE A 1 84 ? -5.838 4.932 6.262 1.00 90.31 84 ILE A N 1
ATOM 658 C CA . ILE A 1 84 ? -4.970 3.924 6.866 1.00 90.31 84 ILE A CA 1
ATOM 659 C C . ILE A 1 84 ? -4.927 4.148 8.379 1.00 90.31 84 ILE A C 1
ATOM 661 O O . ILE A 1 84 ? -4.450 5.178 8.851 1.00 90.31 84 ILE A O 1
ATOM 665 N N . LYS A 1 85 ? -5.368 3.141 9.133 1.00 93.88 85 LYS A N 1
ATOM 666 C CA . LYS A 1 85 ? -5.274 3.084 10.592 1.00 93.88 85 LYS A CA 1
ATOM 667 C C . LYS A 1 85 ? -3.919 2.547 11.043 1.00 93.88 85 LYS A C 1
ATOM 669 O O . LYS A 1 85 ? -3.340 3.059 11.997 1.00 93.88 85 LYS A O 1
ATOM 674 N N . SER A 1 86 ? -3.406 1.502 10.389 1.00 92.69 86 SER A N 1
ATOM 675 C CA . SER A 1 86 ? -2.080 0.963 10.707 1.00 92.69 86 SER A CA 1
ATOM 676 C C . SER A 1 86 ? -1.418 0.251 9.529 1.00 92.69 86 SER A C 1
ATOM 678 O O . SER A 1 86 ? -2.087 -0.293 8.651 1.00 92.69 86 SER A O 1
ATOM 680 N N . ILE A 1 87 ? -0.082 0.249 9.539 1.00 90.50 87 ILE A N 1
ATOM 681 C CA . ILE A 1 87 ? 0.765 -0.531 8.634 1.00 90.50 87 ILE A CA 1
ATOM 682 C C . ILE A 1 87 ? 1.705 -1.351 9.508 1.00 90.50 87 ILE A C 1
ATOM 684 O O . ILE A 1 87 ? 2.503 -0.795 10.264 1.00 90.50 87 ILE A O 1
ATOM 688 N N . LYS A 1 88 ? 1.621 -2.676 9.411 1.00 91.25 88 LYS A N 1
ATOM 689 C CA . LYS A 1 88 ? 2.449 -3.586 10.201 1.00 91.25 88 LYS A CA 1
ATOM 690 C C . LYS A 1 88 ? 3.217 -4.516 9.281 1.00 91.25 88 LYS A C 1
ATOM 692 O O . LYS A 1 88 ? 2.608 -5.268 8.525 1.00 91.25 88 LYS A O 1
ATOM 697 N N . LYS A 1 89 ? 4.549 -4.507 9.379 1.00 89.94 89 LYS A N 1
ATOM 698 C CA . LYS A 1 89 ? 5.380 -5.518 8.719 1.00 89.94 89 LYS A CA 1
ATOM 699 C C . LYS A 1 89 ? 5.013 -6.899 9.263 1.00 89.94 89 LYS A C 1
ATOM 701 O O . LYS A 1 89 ? 4.943 -7.093 10.478 1.00 89.94 89 LYS A O 1
ATOM 706 N N . ILE A 1 90 ? 4.766 -7.839 8.362 1.00 89.81 90 ILE A N 1
ATOM 707 C CA . ILE A 1 90 ? 4.402 -9.216 8.681 1.00 89.81 90 ILE A CA 1
ATOM 708 C C . ILE A 1 90 ? 5.360 -10.178 7.994 1.00 89.81 90 ILE A C 1
ATOM 710 O O . ILE A 1 90 ? 5.757 -9.986 6.845 1.00 89.81 90 ILE A O 1
ATOM 714 N N . ASN A 1 91 ? 5.683 -11.255 8.699 1.00 82.44 91 ASN A N 1
ATOM 715 C CA . ASN A 1 91 ? 6.302 -12.418 8.094 1.00 82.44 91 A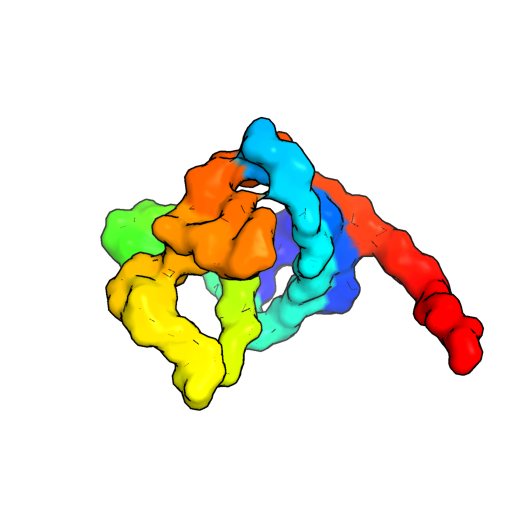SN A CA 1
ATOM 716 C C . ASN A 1 91 ? 5.168 -13.366 7.718 1.00 82.44 91 ASN A C 1
ATOM 718 O O . ASN A 1 91 ? 4.480 -13.884 8.595 1.00 82.44 91 ASN A O 1
ATOM 722 N N . TYR A 1 92 ? 4.956 -13.589 6.426 1.00 66.88 92 TYR A N 1
ATOM 723 C CA . TYR A 1 92 ? 4.297 -14.826 6.024 1.00 66.88 92 TYR A CA 1
ATOM 724 C C . TYR A 1 92 ? 5.321 -15.931 6.256 1.00 66.88 92 TYR A C 1
ATOM 726 O O . TYR A 1 92 ? 6.444 -15.818 5.762 1.00 66.88 92 TYR A O 1
ATOM 734 N N . GLY A 1 93 ? 4.959 -16.936 7.050 1.00 64.31 93 GLY A N 1
ATOM 735 C CA . GLY A 1 93 ? 5.756 -18.153 7.169 1.00 64.31 93 GLY A CA 1
ATOM 736 C C . GLY A 1 93 ? 5.834 -18.906 5.839 1.00 64.31 93 GLY A C 1
ATOM 737 O O . GLY A 1 93 ? 5.433 -18.392 4.789 1.00 64.31 93 GLY A O 1
ATOM 738 N N . GLU A 1 94 ? 6.337 -20.135 5.900 1.00 59.88 94 GLU A N 1
ATOM 739 C CA . GLU A 1 94 ? 6.319 -21.043 4.754 1.00 59.88 94 GLU A CA 1
ATOM 740 C C . GLU A 1 94 ? 4.897 -21.146 4.166 1.00 59.88 94 GLU A C 1
ATOM 742 O O . GLU A 1 94 ? 3.921 -21.172 4.931 1.00 59.88 94 GLU A O 1
ATOM 747 N N . PRO A 1 95 ? 4.749 -21.163 2.829 1.00 57.75 95 PRO A N 1
ATOM 748 C CA . PRO A 1 95 ? 3.471 -21.436 2.187 1.00 57.75 95 PRO A CA 1
ATOM 749 C C . PRO A 1 95 ? 2.862 -22.720 2.756 1.00 57.75 95 PRO A C 1
ATOM 751 O O . PRO A 1 95 ? 3.537 -23.741 2.855 1.00 57.75 95 PRO A O 1
ATOM 754 N N . VAL A 1 96 ? 1.583 -22.676 3.126 1.00 56.19 96 VAL A N 1
ATOM 755 C CA . VAL A 1 96 ? 0.842 -23.904 3.425 1.00 56.19 96 VAL A CA 1
ATOM 756 C C . VAL A 1 96 ? 0.535 -24.563 2.082 1.00 56.19 96 VAL A C 1
ATOM 758 O O . VAL A 1 96 ? -0.281 -24.045 1.321 1.00 56.19 96 VAL A O 1
ATOM 761 N N . GLU A 1 97 ? 1.229 -25.655 1.769 1.00 54.62 97 GLU A N 1
ATOM 762 C CA . GLU A 1 97 ? 0.867 -26.529 0.651 1.00 54.62 97 GLU A CA 1
ATOM 763 C C . GLU A 1 97 ? -0.359 -27.367 1.051 1.00 54.62 97 GLU A C 1
ATOM 765 O O . GLU A 1 97 ? -0.397 -27.926 2.150 1.00 54.62 97 GLU A O 1
ATOM 770 N N . TYR A 1 98 ? -1.370 -27.404 0.178 1.00 59.81 98 TYR A N 1
ATOM 771 C CA . TYR A 1 98 ? -2.562 -28.252 0.301 1.00 59.81 98 TYR A CA 1
ATOM 772 C C . TYR A 1 98 ? -2.467 -29.438 -0.654 1.00 59.81 98 TYR A C 1
ATOM 774 O O . TYR A 1 98 ? -2.008 -29.218 -1.799 1.00 59.81 98 TYR A O 1
#

Mean predicted aligned error: 6.75 Å

pLDDT: mean 81.2, std 9.58, range [54.62, 94.94]

Foldseek 3Di:
DLPVQHDAQWKKWWAFPVGFIDMDGDHPPDDAAPPVNSQFHQDPPRDTDRDDDDDDPVPDDVVCVVVVDPLVDDDPNRHNVGHTPDIGTDDDDPDDDD